Protein AF-A0A8T4S7I7-F1 (afdb_monomer)

Mean predicted aligned error: 10.77 Å

Secondary structure (DSSP, 8-state):
---HHHHHHHHHHTSHHHHHHHHHHHHHHHHHHHIIIIIS---S-SS-SHHHHHHHHHHHHHHHHHHHHHHHHHHHHHHHHHHHHHHHHHTT-

Foldseek 3Di:
DDDPVVVVLVVLCVDPVSVVVVVVCCVPVCVLVCCVVPVVPVPDDPDDDDVSSVVVVVVSVVVSVVVVVVVVVVVVVVVVVVVVVVVVVVVVD

Solvent-accessible surface area (backbone atoms only — not comparable to full-atom values): 5365 Å² total; per-residue (Å²): 134,81,56,70,66,60,52,56,52,55,59,38,60,75,34,74,69,39,41,57,60,52,59,53,49,60,67,58,55,50,49,55,54,45,41,46,37,64,73,69,60,52,80,71,76,91,53,76,58,71,70,53,39,51,50,52,54,51,49,57,52,49,53,53,51,51,53,52,51,50,51,53,52,52,51,53,50,54,50,52,51,53,52,52,53,51,51,56,54,62,76,72,110

Sequence (93 aa):
KINPLMRKIRLRFKTKSGLKKYNQRFHKGEVAQGHIFHNLGYREFKMRGKKPCENEVNLFSTAYNLKKIHNIVEENWRESGRVYQKNIFLAKL

Structure (mmCIF, N/CA/C/O backbone):
data_AF-A0A8T4S7I7-F1
#
_entry.id   AF-A0A8T4S7I7-F1
#
loop_
_atom_site.group_PDB
_atom_site.id
_atom_site.type_symbol
_atom_site.label_atom_id
_atom_site.label_alt_id
_atom_site.label_comp_id
_atom_site.label_asym_id
_atom_site.label_entity_id
_atom_site.label_seq_id
_atom_site.pdbx_PDB_ins_code
_atom_site.Cartn_x
_atom_site.Cartn_y
_atom_site.Cartn_z
_atom_site.occupancy
_atom_site.B_iso_or_equiv
_atom_site.auth_seq_id
_atom_site.auth_comp_id
_atom_site.auth_asym_id
_atom_site.auth_atom_id
_atom_site.pdbx_PDB_model_num
ATOM 1 N N . LYS A 1 1 ? -18.155 30.886 13.947 1.00 78.19 1 LYS A N 1
ATOM 2 C CA . LYS A 1 1 ? -16.955 31.144 13.101 1.00 78.19 1 LYS A CA 1
ATOM 3 C C . LYS A 1 1 ? -16.545 29.842 12.414 1.00 78.19 1 LYS A C 1
ATOM 5 O O . LYS A 1 1 ? -16.428 28.836 13.096 1.00 78.19 1 LYS A O 1
ATOM 10 N N . ILE A 1 2 ? -16.372 29.824 11.088 1.00 80.50 2 ILE A N 1
ATOM 11 C CA . ILE A 1 2 ? -15.935 28.613 10.366 1.00 80.50 2 ILE A CA 1
ATOM 12 C C . ILE A 1 2 ? -14.450 28.357 10.642 1.00 80.50 2 ILE A C 1
ATOM 14 O O . ILE A 1 2 ? -13.644 29.285 10.584 1.00 80.50 2 ILE A O 1
ATOM 18 N N . ASN A 1 3 ? -14.095 27.095 10.894 1.00 92.88 3 ASN A N 1
ATOM 19 C CA . ASN A 1 3 ? -12.713 26.654 11.066 1.00 92.88 3 ASN A CA 1
ATOM 20 C C . ASN A 1 3 ? -11.834 27.104 9.863 1.00 92.88 3 ASN A C 1
ATOM 22 O O . ASN A 1 3 ? -12.206 26.854 8.708 1.00 92.88 3 ASN A O 1
ATOM 26 N N . PRO A 1 4 ? -10.664 27.736 10.089 1.00 90.75 4 PRO A N 1
ATOM 27 C CA . PRO A 1 4 ? -9.781 28.222 9.021 1.00 90.75 4 PRO A CA 1
ATOM 28 C C . PRO A 1 4 ? -9.363 27.149 8.001 1.00 90.75 4 PRO A C 1
ATOM 30 O O . PRO A 1 4 ? -9.243 27.438 6.806 1.00 90.75 4 PRO A O 1
ATOM 33 N N . LEU A 1 5 ? -9.190 25.905 8.452 1.00 86.38 5 LEU A N 1
ATOM 34 C CA . LEU A 1 5 ? -8.870 24.748 7.618 1.00 86.38 5 LEU A CA 1
ATOM 35 C C . LEU A 1 5 ? -10.033 24.412 6.673 1.00 86.38 5 LEU A C 1
ATOM 37 O O . LEU A 1 5 ? -9.840 24.269 5.465 1.00 86.38 5 LEU A O 1
ATOM 41 N N . MET A 1 6 ? -11.257 24.387 7.208 1.00 85.31 6 MET A N 1
ATOM 42 C CA . MET A 1 6 ? -12.483 24.146 6.437 1.00 85.31 6 MET A CA 1
ATOM 43 C C . MET A 1 6 ? -12.715 25.237 5.391 1.00 85.31 6 MET A C 1
ATOM 45 O O . MET A 1 6 ? -13.123 24.948 4.265 1.00 85.31 6 MET A O 1
ATOM 49 N N . ARG A 1 7 ? -12.386 26.493 5.720 1.00 91.00 7 ARG A N 1
ATOM 50 C CA . ARG A 1 7 ? -12.430 27.605 4.761 1.00 91.00 7 ARG A CA 1
ATOM 51 C C . ARG A 1 7 ? -11.442 27.397 3.610 1.00 91.00 7 ARG A C 1
ATOM 53 O O . ARG A 1 7 ? -11.832 27.538 2.453 1.00 91.00 7 ARG A O 1
ATOM 60 N N . LYS A 1 8 ? -10.193 27.009 3.901 1.00 88.62 8 LYS A N 1
ATOM 61 C CA . LYS A 1 8 ? -9.176 26.697 2.875 1.00 88.62 8 LYS A CA 1
ATOM 62 C C . LYS A 1 8 ? -9.606 25.547 1.962 1.00 88.62 8 LYS A C 1
ATOM 64 O O . LYS A 1 8 ? -9.390 25.619 0.757 1.00 88.62 8 LYS A O 1
ATOM 69 N N . ILE A 1 9 ? -10.208 24.497 2.518 1.00 85.94 9 ILE A N 1
ATOM 70 C CA . ILE A 1 9 ? -10.703 23.352 1.740 1.00 85.94 9 ILE A CA 1
ATOM 71 C C . ILE A 1 9 ? -11.841 23.786 0.810 1.00 85.94 9 ILE A C 1
ATOM 73 O O . ILE A 1 9 ? -11.768 23.536 -0.392 1.00 85.94 9 ILE A O 1
ATOM 77 N N . ARG A 1 10 ? -12.833 24.522 1.330 1.00 88.56 10 ARG A N 1
ATOM 78 C CA . ARG A 1 10 ? -13.951 25.049 0.528 1.00 88.56 10 ARG A CA 1
ATOM 79 C C . ARG A 1 10 ? -13.484 25.933 -0.624 1.00 88.56 10 ARG A C 1
ATOM 81 O O . ARG A 1 10 ? -13.983 25.788 -1.732 1.00 88.56 10 ARG A O 1
ATOM 88 N N . LEU A 1 11 ? -12.519 26.823 -0.384 1.00 92.00 11 LEU A N 1
ATOM 89 C CA . LEU A 1 11 ? -11.956 27.674 -1.439 1.00 92.00 11 LEU A CA 1
ATOM 90 C C . LEU A 1 11 ? -11.253 26.852 -2.526 1.00 92.00 11 LEU A C 1
ATOM 92 O O . LEU A 1 11 ? -11.355 27.182 -3.703 1.00 92.00 11 LEU A O 1
ATOM 96 N N . ARG A 1 12 ? -10.598 25.747 -2.151 1.00 85.81 12 ARG A N 1
ATOM 97 C CA . ARG A 1 12 ? -9.941 24.835 -3.095 1.00 85.81 12 ARG A CA 1
ATOM 98 C C . ARG A 1 12 ? -10.942 24.146 -4.026 1.00 85.81 12 ARG A C 1
ATOM 100 O O . ARG A 1 12 ? -10.657 24.013 -5.206 1.00 85.81 12 ARG A O 1
ATOM 107 N N . PHE A 1 13 ? -12.113 23.749 -3.530 1.00 87.06 13 PHE A N 1
ATOM 108 C CA . PHE A 1 13 ? -13.142 23.093 -4.351 1.00 87.06 13 PHE A CA 1
ATOM 109 C C . PHE A 1 13 ? -13.916 24.037 -5.272 1.00 87.06 13 PHE A C 1
ATOM 111 O O . PHE A 1 13 ? -14.617 23.568 -6.158 1.00 87.06 13 PHE A O 1
ATOM 118 N N . LYS A 1 14 ? -13.764 25.358 -5.117 1.00 92.19 14 LYS A N 1
ATOM 119 C CA . LYS A 1 14 ? -14.365 26.337 -6.034 1.00 92.19 14 LYS A CA 1
ATOM 120 C C . LYS A 1 14 ? -13.594 26.502 -7.346 1.00 92.19 14 LYS A C 1
ATOM 122 O O . LYS A 1 14 ? -14.100 27.144 -8.260 1.00 92.19 14 LYS A O 1
ATOM 127 N N . THR A 1 15 ? -12.378 25.965 -7.460 1.00 93.50 15 THR A N 1
ATOM 128 C CA . THR A 1 15 ? -11.550 26.124 -8.663 1.00 93.50 15 THR A CA 1
ATOM 129 C C . THR A 1 15 ? -11.520 24.845 -9.496 1.00 93.50 15 THR A C 1
ATOM 131 O O . THR A 1 15 ? -11.447 23.738 -8.959 1.00 93.50 15 THR A O 1
ATOM 134 N N . LYS A 1 16 ? -11.491 24.986 -10.831 1.00 90.62 16 LYS A N 1
ATOM 135 C CA . LYS A 1 16 ? -11.337 23.846 -11.757 1.00 90.62 16 LYS A CA 1
ATOM 136 C C . LYS A 1 16 ? -10.068 23.033 -11.461 1.00 90.62 16 LYS A C 1
ATOM 138 O O . LYS A 1 16 ? -10.088 21.807 -11.518 1.00 90.62 16 LYS A O 1
ATOM 143 N N . SER A 1 17 ? -8.969 23.699 -11.096 1.00 89.56 17 SER A N 1
ATOM 144 C CA . SER A 1 17 ? -7.699 23.049 -10.744 1.00 89.56 17 SER A CA 1
ATOM 145 C C . SER A 1 17 ? -7.767 22.280 -9.420 1.00 89.56 17 SER A C 1
ATOM 147 O O . SER A 1 17 ? -7.188 21.197 -9.308 1.00 89.56 17 SER A O 1
ATOM 149 N N . GLY A 1 18 ? -8.487 22.803 -8.426 1.00 87.12 18 GLY A N 1
ATOM 150 C CA . GLY A 1 18 ? -8.692 22.130 -7.149 1.00 87.12 18 GLY A CA 1
ATOM 151 C C . GLY A 1 18 ? -9.621 20.924 -7.263 1.00 87.12 18 GLY A C 1
ATOM 152 O O . GLY A 1 18 ? -9.295 19.872 -6.718 1.00 87.12 18 GLY A O 1
ATOM 153 N N . LEU A 1 19 ? -10.696 21.032 -8.050 1.00 87.38 19 LEU A N 1
ATOM 154 C CA . LEU A 1 19 ? -11.554 19.903 -8.431 1.00 87.38 19 LEU A CA 1
ATOM 155 C C . LEU A 1 19 ? -10.772 18.821 -9.185 1.00 87.38 19 LEU A C 1
ATOM 157 O O . LEU A 1 19 ? -10.831 17.656 -8.807 1.00 87.38 19 LEU A O 1
ATOM 161 N N . LYS A 1 20 ? -9.959 19.195 -10.185 1.00 85.88 20 LYS A N 1
ATOM 162 C CA . LYS A 1 20 ? -9.118 18.244 -10.934 1.00 85.88 20 LYS A CA 1
ATOM 163 C C . LYS A 1 20 ? -8.170 17.464 -10.015 1.00 85.88 20 LYS A C 1
ATOM 165 O O . LYS A 1 20 ? -8.070 16.249 -10.141 1.00 85.88 20 LYS A O 1
ATOM 170 N N . LYS A 1 21 ? -7.503 18.138 -9.070 1.00 81.56 21 LYS A N 1
ATOM 171 C CA . LYS A 1 21 ? -6.638 17.480 -8.070 1.00 81.56 21 LYS A CA 1
ATOM 172 C C . LYS A 1 21 ? -7.426 16.598 -7.098 1.00 81.56 21 LYS A C 1
ATOM 174 O O . LYS A 1 21 ? -6.946 15.535 -6.725 1.00 81.56 21 LYS A O 1
ATOM 179 N N . TYR A 1 22 ? -8.618 17.021 -6.685 1.00 78.19 22 TYR A N 1
ATOM 180 C CA . TYR A 1 22 ? -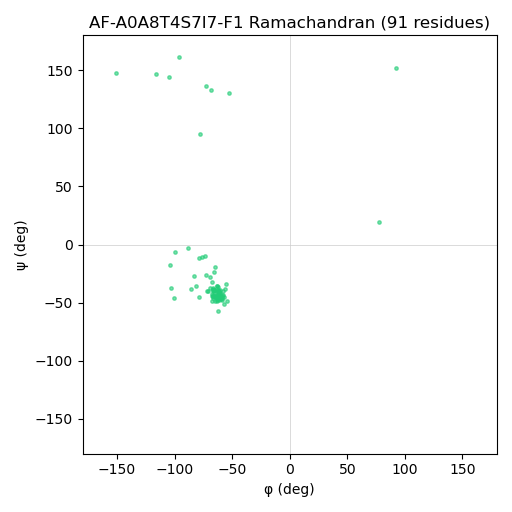9.469 16.240 -5.786 1.00 78.19 22 TYR A CA 1
ATOM 181 C C . TYR A 1 22 ? -9.992 14.961 -6.450 1.00 78.19 22 TYR A C 1
ATOM 183 O O . TYR A 1 22 ? -9.916 13.892 -5.852 1.00 78.19 22 TYR A O 1
ATOM 191 N N . ASN A 1 23 ? -10.416 15.044 -7.711 1.00 73.25 23 ASN A N 1
ATOM 192 C CA . ASN A 1 23 ? -10.966 13.908 -8.454 1.00 73.25 23 ASN A CA 1
ATOM 193 C C . ASN A 1 23 ? -9.930 12.803 -8.723 1.00 73.25 23 ASN A C 1
ATOM 195 O O . ASN A 1 23 ? -10.282 11.634 -8.839 1.00 73.25 23 ASN A O 1
ATOM 199 N N . GLN A 1 24 ? -8.635 13.134 -8.732 1.00 70.19 24 GLN A N 1
ATOM 200 C CA . GLN A 1 24 ? -7.555 12.138 -8.804 1.00 70.19 24 GLN A CA 1
ATOM 201 C C . GLN A 1 24 ? -7.489 11.224 -7.568 1.00 70.19 24 GLN A C 1
ATOM 203 O O . GLN A 1 24 ? -6.883 10.152 -7.631 1.00 70.19 24 GLN A O 1
ATOM 208 N N . ARG A 1 25 ? -8.088 11.635 -6.442 1.00 62.69 25 ARG A N 1
ATOM 209 C CA . ARG A 1 25 ? -8.058 10.887 -5.180 1.00 62.69 25 ARG A CA 1
ATOM 210 C C . ARG A 1 25 ? -8.924 9.628 -5.238 1.00 62.69 25 ARG A C 1
ATOM 212 O O . ARG A 1 25 ? -8.468 8.585 -4.771 1.00 62.69 25 ARG A O 1
ATOM 219 N N . PHE A 1 26 ? -10.096 9.722 -5.867 1.00 56.81 26 PHE A N 1
ATOM 220 C CA . PHE A 1 26 ? -11.008 8.591 -6.075 1.00 56.81 26 PHE 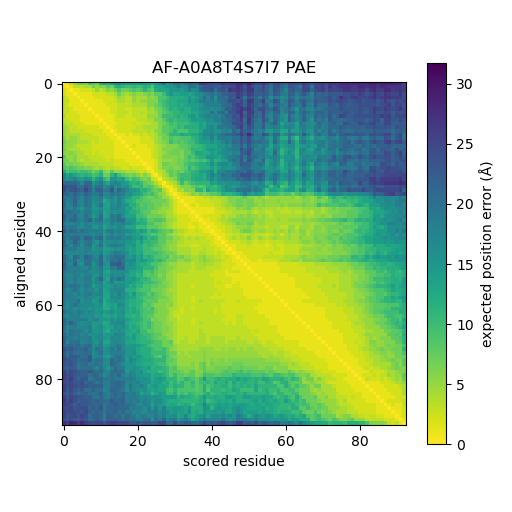A CA 1
ATOM 221 C C . PHE A 1 26 ? -10.349 7.502 -6.932 1.00 56.81 26 PHE A C 1
ATOM 223 O O . PHE A 1 26 ? -10.350 6.334 -6.574 1.00 56.81 26 PHE A O 1
ATOM 230 N N . HIS A 1 27 ? -9.611 7.876 -7.979 1.00 59.41 27 HIS A N 1
ATOM 231 C CA . HIS A 1 27 ? -8.992 6.888 -8.868 1.00 59.41 27 HIS A CA 1
ATOM 232 C C . HIS A 1 27 ? -7.784 6.126 -8.309 1.00 59.41 27 HIS A C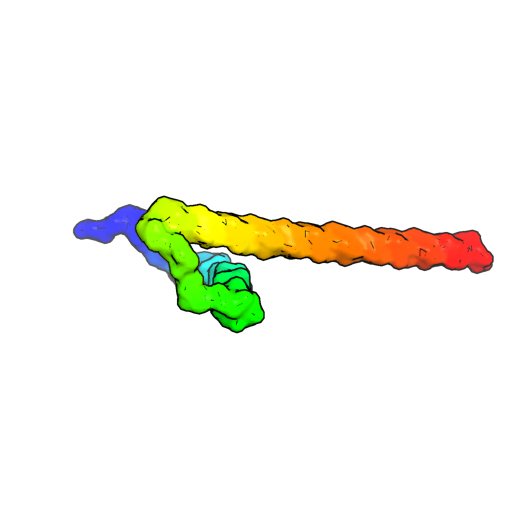 1
ATOM 234 O O . HIS A 1 27 ? -7.502 5.036 -8.793 1.00 59.41 27 HIS A O 1
ATOM 240 N N . LYS A 1 28 ? -7.016 6.665 -7.352 1.00 56.81 28 LYS A N 1
ATOM 241 C CA . LYS A 1 28 ? -5.779 5.998 -6.885 1.00 56.81 28 LYS A CA 1
ATOM 242 C C . LYS A 1 28 ? -5.918 5.288 -5.541 1.00 56.81 28 LYS A C 1
ATOM 244 O O . LYS A 1 28 ? -5.308 4.237 -5.369 1.00 56.81 28 LYS A O 1
ATOM 249 N N . GLY A 1 29 ? -6.673 5.859 -4.600 1.00 58.31 29 GLY A N 1
ATOM 250 C CA . GLY A 1 29 ? -6.847 5.278 -3.263 1.00 58.31 29 GLY A CA 1
ATOM 251 C C . GLY A 1 29 ? -7.854 4.129 -3.246 1.00 58.31 29 GLY A C 1
ATOM 252 O O . GLY A 1 29 ? -7.562 3.068 -2.699 1.00 58.31 29 GLY A O 1
ATOM 253 N N . GLU A 1 30 ? -8.998 4.312 -3.914 1.00 59.50 30 GLU A N 1
ATOM 254 C CA . GLU A 1 30 ? -10.075 3.312 -3.947 1.00 59.50 30 GLU A CA 1
ATOM 255 C C . GLU A 1 30 ? -9.680 2.070 -4.746 1.00 59.50 30 GLU A C 1
ATOM 257 O O . GLU A 1 30 ? -10.113 0.973 -4.418 1.00 59.50 30 GLU A O 1
ATOM 262 N N . VAL A 1 31 ? -8.790 2.204 -5.735 1.00 69.19 31 VAL A N 1
ATOM 263 C CA . VAL A 1 31 ? -8.302 1.055 -6.512 1.00 69.19 31 VAL A CA 1
ATOM 264 C C . VAL A 1 31 ? -7.446 0.128 -5.657 1.00 69.19 31 VAL A C 1
ATOM 266 O O . VAL A 1 31 ? -7.638 -1.081 -5.710 1.00 69.19 31 VAL A O 1
ATOM 269 N N . ALA A 1 32 ? -6.528 0.663 -4.846 1.00 74.88 32 ALA A N 1
ATOM 270 C CA . ALA A 1 32 ? -5.688 -0.172 -3.988 1.00 74.88 32 ALA A CA 1
ATOM 271 C C . ALA A 1 32 ? -6.523 -0.844 -2.892 1.00 74.88 32 ALA A C 1
ATOM 273 O O . ALA A 1 32 ? -6.459 -2.057 -2.713 1.00 74.88 32 ALA A O 1
ATOM 274 N N . GLN A 1 33 ? -7.353 -0.060 -2.204 1.00 75.94 33 GLN A N 1
ATOM 275 C CA . GLN A 1 33 ? -8.201 -0.562 -1.130 1.00 75.94 33 GLN A CA 1
ATOM 276 C C . GLN A 1 33 ? -9.249 -1.553 -1.654 1.00 75.94 33 GLN A C 1
ATOM 278 O O . GLN A 1 33 ? -9.407 -2.632 -1.092 1.00 75.94 33 GLN A O 1
ATOM 283 N N . GLY A 1 34 ? -9.900 -1.244 -2.777 1.00 79.44 34 GLY A N 1
ATOM 284 C CA . GLY A 1 34 ? -10.854 -2.132 -3.433 1.00 79.44 34 GLY A CA 1
ATOM 285 C C . GLY A 1 34 ? -10.200 -3.401 -3.973 1.00 79.44 34 GLY A C 1
ATOM 286 O O . GLY A 1 34 ? -10.751 -4.485 -3.814 1.00 79.44 34 GLY A O 1
ATOM 287 N N . HIS A 1 35 ? -8.993 -3.315 -4.537 1.00 81.06 35 HIS A N 1
ATOM 288 C CA . HIS A 1 35 ? -8.260 -4.503 -4.967 1.00 81.06 35 HIS A CA 1
ATOM 289 C C . HIS A 1 35 ? -7.885 -5.396 -3.780 1.00 81.06 35 HIS A C 1
ATOM 291 O O . HIS A 1 35 ? -8.105 -6.601 -3.840 1.00 81.06 35 HIS A O 1
ATOM 297 N N . ILE A 1 36 ? -7.401 -4.826 -2.676 1.00 82.44 36 ILE A N 1
ATOM 298 C CA . ILE A 1 36 ? -7.049 -5.606 -1.484 1.00 82.44 36 ILE A CA 1
ATOM 299 C C . ILE A 1 36 ? -8.298 -6.236 -0.846 1.00 82.44 36 ILE A C 1
ATOM 301 O O . ILE A 1 36 ? -8.291 -7.417 -0.503 1.00 82.44 36 ILE A O 1
ATOM 305 N N . PHE A 1 37 ? -9.392 -5.484 -0.719 1.00 83.56 37 PHE A N 1
ATOM 306 C CA . PHE A 1 37 ? -10.576 -5.954 0.005 1.00 83.56 37 PHE A CA 1
ATOM 307 C C . PHE A 1 37 ? -11.475 -6.871 -0.830 1.00 83.56 37 PHE A C 1
ATOM 309 O O . PHE A 1 37 ? -12.049 -7.830 -0.309 1.00 83.56 37 PHE A O 1
ATOM 316 N N . HIS A 1 38 ? -11.601 -6.607 -2.131 1.00 80.50 38 HIS A N 1
ATOM 317 C CA . HIS A 1 38 ? -12.491 -7.366 -3.008 1.00 80.50 38 HIS A CA 1
ATOM 318 C C . HIS A 1 38 ? -11.754 -8.406 -3.849 1.00 80.50 38 HIS A C 1
ATOM 320 O O . HIS A 1 38 ? -12.208 -9.545 -3.887 1.00 80.50 38 HIS A O 1
ATOM 326 N N . ASN A 1 39 ? -10.622 -8.058 -4.471 1.00 82.31 39 ASN A N 1
ATOM 327 C CA . ASN A 1 39 ? -9.931 -8.973 -5.391 1.00 82.31 39 ASN A CA 1
ATOM 328 C C . ASN A 1 39 ? -8.979 -9.934 -4.666 1.00 82.31 39 ASN A C 1
ATOM 330 O O . ASN A 1 39 ? -8.909 -11.102 -5.029 1.00 82.31 39 ASN A O 1
ATOM 334 N N . LEU A 1 40 ? -8.270 -9.466 -3.633 1.00 83.44 40 LEU A N 1
ATOM 335 C CA . LEU A 1 40 ? -7.386 -10.304 -2.808 1.00 83.44 40 LEU A CA 1
ATOM 336 C C . LEU A 1 40 ? -8.116 -10.961 -1.623 1.00 83.44 40 LEU A C 1
ATOM 338 O O . LEU A 1 40 ? -7.514 -11.736 -0.886 1.00 83.44 40 LEU A O 1
ATOM 342 N N . GLY A 1 41 ? -9.409 -10.669 -1.438 1.00 85.81 41 GLY A N 1
ATOM 343 C CA . GLY A 1 41 ? -10.263 -11.365 -0.473 1.00 85.81 41 GLY A CA 1
ATOM 344 C C . GLY A 1 41 ? -10.087 -10.949 0.991 1.00 85.81 41 GLY A C 1
ATOM 345 O O . GLY A 1 41 ? -10.506 -11.688 1.881 1.00 85.81 41 GLY A O 1
ATOM 346 N N . TYR A 1 42 ? -9.509 -9.780 1.282 1.00 88.31 42 TYR A N 1
ATOM 347 C CA . TYR A 1 42 ? -9.411 -9.291 2.660 1.00 88.31 42 TYR A CA 1
ATOM 348 C C . TYR A 1 42 ? -10.753 -8.712 3.142 1.00 88.31 42 TYR A C 1
ATOM 350 O O . TYR A 1 42 ? -11.081 -7.555 2.882 1.00 88.31 42 TYR A O 1
ATOM 358 N N . ARG A 1 43 ? -11.561 -9.535 3.823 1.00 85.38 43 ARG A N 1
ATOM 359 C CA . ARG A 1 43 ? -12.932 -9.180 4.253 1.00 85.38 43 ARG A CA 1
ATOM 360 C C . ARG A 1 43 ? -13.061 -8.856 5.738 1.00 85.38 43 ARG A C 1
ATOM 362 O O . ARG A 1 43 ? -14.044 -8.245 6.143 1.00 85.38 43 ARG A O 1
ATOM 369 N N . GLU A 1 44 ? -12.084 -9.260 6.536 1.00 90.62 44 GLU A N 1
ATOM 370 C CA . GLU A 1 44 ? -12.101 -9.120 7.988 1.00 90.62 44 GLU A CA 1
ATOM 371 C C . GLU A 1 44 ? -10.679 -8.993 8.537 1.00 90.62 44 GLU A C 1
ATOM 373 O O . GLU A 1 44 ? -9.741 -9.594 8.008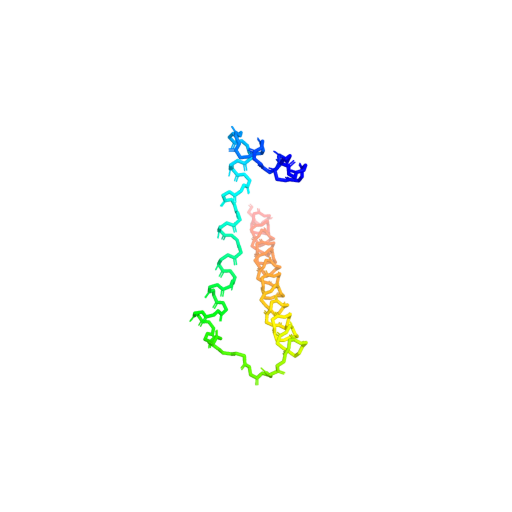 1.00 90.62 44 GLU A O 1
ATOM 378 N N . PHE A 1 45 ? -10.539 -8.236 9.626 1.00 92.06 45 PHE A N 1
ATOM 379 C CA . PHE A 1 45 ? -9.309 -8.210 10.410 1.00 92.06 45 PHE A CA 1
ATOM 380 C C . PHE A 1 45 ? -9.111 -9.543 11.120 1.00 92.06 45 PHE A C 1
ATOM 382 O O . PHE A 1 45 ? -10.037 -10.057 11.755 1.00 92.06 45 PHE A O 1
ATOM 389 N N . LYS A 1 46 ? -7.896 -10.084 11.035 1.00 91.25 46 LYS A N 1
ATOM 390 C CA . LYS A 1 46 ? -7.527 -11.329 11.719 1.00 91.25 46 LYS A CA 1
ATOM 391 C C . LYS A 1 46 ? -7.131 -11.085 13.172 1.00 91.25 46 LYS A C 1
ATOM 393 O O . LYS A 1 46 ? -7.335 -11.953 14.016 1.00 91.25 46 LYS A O 1
ATOM 398 N N . MET A 1 47 ? -6.629 -9.896 13.478 1.00 94.81 47 MET A N 1
ATOM 399 C CA . MET A 1 47 ? -6.293 -9.453 14.820 1.00 94.81 47 MET A CA 1
ATOM 400 C C . MET A 1 47 ? -7.432 -8.632 15.428 1.00 94.81 47 MET A C 1
ATOM 402 O O . MET A 1 47 ? -8.316 -8.109 14.745 1.00 94.81 47 MET A O 1
ATOM 406 N N . ARG A 1 48 ? -7.405 -8.507 16.757 1.00 94.56 48 ARG A N 1
ATOM 407 C CA . ARG A 1 48 ? -8.338 -7.676 17.522 1.00 94.56 48 ARG A CA 1
ATOM 408 C C . ARG A 1 48 ? -7.588 -6.544 18.213 1.00 94.56 48 ARG A C 1
ATOM 410 O O . ARG A 1 48 ? -6.452 -6.707 18.651 1.00 94.56 48 ARG A O 1
ATOM 417 N N . GLY A 1 49 ? -8.254 -5.400 18.333 1.00 95.19 49 GLY A N 1
ATOM 418 C CA . GLY A 1 49 ? -7.685 -4.187 18.911 1.00 95.19 49 GLY A CA 1
ATOM 419 C C . GLY A 1 49 ? -7.059 -3.264 17.865 1.00 95.19 49 GLY A C 1
ATOM 420 O O . GLY A 1 49 ? -6.586 -3.690 16.814 1.00 95.19 49 GLY A O 1
ATOM 421 N N . LYS A 1 50 ? -7.051 -1.964 18.171 1.00 94.81 50 LYS A N 1
ATOM 422 C CA . LYS A 1 50 ? -6.655 -0.910 17.228 1.00 94.81 50 LYS A CA 1
ATOM 423 C C . LYS A 1 50 ? -5.239 -1.107 16.684 1.00 94.81 50 LYS A C 1
ATOM 425 O O . LYS A 1 50 ? -5.042 -1.092 15.475 1.00 94.81 50 LYS A O 1
ATOM 430 N N . LYS A 1 51 ? -4.261 -1.303 17.572 1.00 97.38 51 LYS A N 1
ATOM 431 C CA . LYS A 1 51 ? -2.848 -1.360 17.182 1.00 97.38 51 LYS A CA 1
ATOM 432 C C . LYS A 1 51 ? -2.514 -2.588 16.312 1.00 97.38 51 LYS A C 1
ATOM 434 O O . LYS A 1 51 ? -1.858 -2.405 15.290 1.00 97.38 51 LYS A O 1
ATOM 439 N N . PRO A 1 52 ? -2.983 -3.808 16.636 1.00 96.88 52 PRO A N 1
ATOM 440 C CA . PRO A 1 52 ? -2.820 -4.958 15.747 1.00 96.88 52 PRO A CA 1
ATOM 441 C C . PRO A 1 52 ? -3.507 -4.792 14.385 1.00 96.88 52 PRO A C 1
ATOM 443 O O . PRO A 1 52 ? -2.886 -5.070 13.364 1.00 96.88 52 PRO A O 1
ATOM 446 N N . CYS A 1 53 ? -4.738 -4.269 14.348 1.00 94.81 53 CYS A N 1
ATOM 447 C CA . CYS A 1 53 ? -5.433 -3.996 13.086 1.00 94.81 53 CYS A CA 1
ATOM 448 C C . CYS A 1 53 ? -4.685 -2.961 12.227 1.00 94.81 53 CYS A C 1
ATOM 450 O O . CYS A 1 53 ? -4.558 -3.147 11.021 1.00 94.81 53 CYS A O 1
ATOM 452 N N . GLU A 1 54 ? -4.133 -1.896 12.823 1.00 95.06 54 GLU A N 1
ATOM 453 C CA . GLU A 1 54 ? -3.270 -0.939 12.109 1.00 95.06 54 GLU A CA 1
ATOM 454 C C . GLU A 1 54 ? -2.055 -1.630 11.473 1.00 95.06 54 GLU A C 1
ATOM 456 O O . GLU A 1 54 ? -1.688 -1.317 10.340 1.00 95.06 54 GLU A O 1
ATOM 461 N N . ASN A 1 55 ? -1.449 -2.594 12.171 1.00 95.62 55 ASN A N 1
ATOM 462 C CA . ASN A 1 55 ? -0.320 -3.352 11.638 1.00 95.62 55 ASN A CA 1
ATOM 463 C C . ASN A 1 55 ? -0.727 -4.237 10.451 1.00 95.62 55 ASN A C 1
ATOM 465 O O . ASN A 1 55 ? 0.024 -4.296 9.479 1.00 95.62 55 ASN A O 1
ATOM 469 N N . GLU A 1 56 ? -1.908 -4.867 10.481 1.00 92.88 56 GLU A N 1
ATOM 470 C CA . GLU A 1 56 ? -2.441 -5.597 9.320 1.00 92.88 56 GLU A CA 1
ATOM 471 C C . GLU A 1 56 ? -2.588 -4.676 8.107 1.00 92.88 56 GLU A C 1
ATOM 473 O O . GLU A 1 56 ? -2.105 -5.010 7.022 1.00 92.88 56 GLU A O 1
ATOM 478 N N . VAL A 1 57 ? -3.179 -3.488 8.302 1.00 90.12 57 VAL A N 1
ATOM 479 C CA . VAL A 1 57 ? -3.331 -2.503 7.221 1.00 90.12 57 VAL A CA 1
ATOM 480 C C . VAL A 1 57 ? -1.992 -2.082 6.643 1.00 90.12 57 VAL A C 1
ATOM 482 O O . VAL A 1 57 ? -1.822 -2.046 5.420 1.00 90.12 57 VAL A O 1
ATOM 485 N N . ASN A 1 58 ? -1.023 -1.798 7.507 1.00 92.50 58 ASN A N 1
ATOM 486 C CA . ASN A 1 58 ? 0.320 -1.425 7.084 1.00 92.50 58 ASN A CA 1
ATOM 487 C C . ASN A 1 58 ? 1.002 -2.555 6.306 1.00 92.50 58 ASN A C 1
ATOM 489 O O . ASN A 1 58 ? 1.649 -2.283 5.291 1.00 92.50 58 ASN A O 1
ATOM 493 N N . LEU A 1 59 ? 0.829 -3.809 6.731 1.00 93.06 59 LEU A N 1
ATOM 494 C CA . LEU A 1 59 ? 1.438 -4.969 6.090 1.00 93.06 59 LEU A CA 1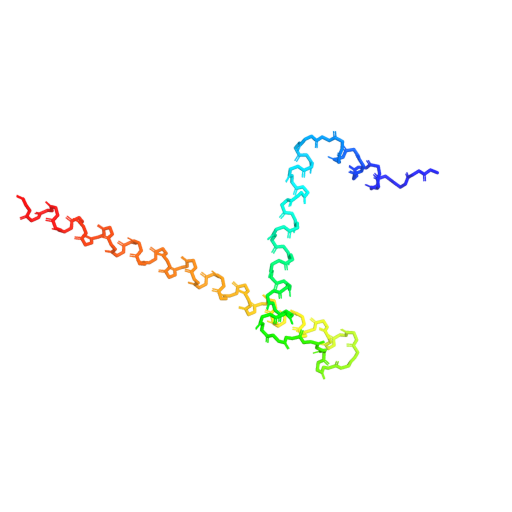
ATOM 495 C C . LEU A 1 59 ? 0.948 -5.138 4.650 1.00 93.06 59 LEU A C 1
ATOM 497 O O . LEU A 1 59 ? 1.760 -5.116 3.721 1.00 93.06 59 LEU A O 1
ATOM 501 N N . PHE A 1 60 ? -0.367 -5.252 4.435 1.00 89.19 60 PHE A N 1
ATOM 502 C CA . PHE A 1 60 ? -0.880 -5.468 3.078 1.00 89.19 60 PHE A CA 1
ATOM 503 C C . PHE A 1 60 ? -0.670 -4.245 2.175 1.00 89.19 60 PHE A C 1
ATOM 505 O O . PHE A 1 60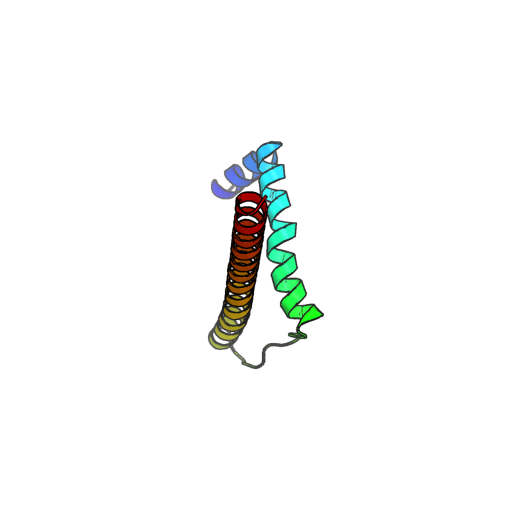 ? -0.417 -4.397 0.980 1.00 89.19 60 PHE A O 1
ATOM 512 N N . SER A 1 61 ? -0.703 -3.029 2.734 1.00 87.25 61 SER A N 1
ATOM 513 C CA . SER A 1 61 ? -0.442 -1.803 1.969 1.00 87.25 61 SER A CA 1
ATOM 514 C C . SER A 1 61 ? 1.013 -1.740 1.505 1.00 87.25 61 SER A C 1
ATOM 516 O O . SER A 1 61 ? 1.293 -1.359 0.367 1.00 87.25 61 SER A O 1
ATOM 518 N N . THR A 1 62 ? 1.944 -2.158 2.366 1.00 93.25 62 THR A N 1
ATOM 519 C CA . THR A 1 62 ? 3.368 -2.263 2.027 1.00 93.25 62 THR A CA 1
ATOM 520 C C . THR A 1 62 ? 3.581 -3.294 0.925 1.00 93.25 62 THR A C 1
ATOM 522 O O . THR A 1 62 ? 4.204 -2.976 -0.087 1.00 93.25 62 THR A O 1
ATOM 525 N N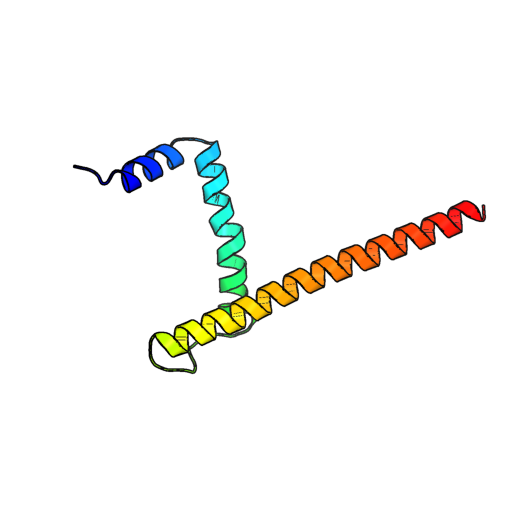 . ALA A 1 63 ? 2.997 -4.489 1.060 1.00 91.75 63 ALA A N 1
ATOM 526 C CA . ALA A 1 63 ? 3.093 -5.536 0.045 1.00 91.75 63 ALA A CA 1
ATOM 527 C C . ALA A 1 63 ? 2.549 -5.078 -1.322 1.00 91.75 63 ALA A C 1
ATOM 529 O O . ALA A 1 63 ? 3.206 -5.261 -2.348 1.00 91.75 63 ALA A O 1
ATOM 530 N N . TYR A 1 64 ? 1.389 -4.415 -1.340 1.00 88.44 64 TYR A N 1
ATOM 531 C CA . TYR A 1 64 ? 0.800 -3.868 -2.563 1.00 88.44 64 TYR A CA 1
ATOM 532 C C . TYR A 1 64 ? 1.720 -2.838 -3.240 1.00 88.44 64 TYR A C 1
ATOM 534 O O . TYR A 1 64 ? 1.950 -2.896 -4.451 1.00 88.44 64 TYR A O 1
ATOM 542 N N . ASN A 1 65 ? 2.294 -1.915 -2.463 1.00 88.38 65 ASN A N 1
ATOM 543 C CA . ASN A 1 65 ? 3.210 -0.902 -2.989 1.00 88.38 65 ASN A CA 1
ATOM 544 C C . ASN A 1 65 ? 4.507 -1.514 -3.533 1.00 88.38 65 ASN A C 1
ATOM 546 O O . ASN A 1 65 ? 4.956 -1.114 -4.607 1.00 88.38 65 ASN A O 1
ATOM 550 N N . LEU A 1 66 ? 5.075 -2.509 -2.845 1.00 94.44 66 LEU A N 1
ATOM 551 C CA . LEU A 1 66 ? 6.252 -3.234 -3.328 1.00 94.44 66 LEU A CA 1
ATOM 552 C C . LEU A 1 66 ? 5.965 -3.945 -4.651 1.00 94.44 66 LEU A C 1
ATOM 554 O O . LEU A 1 66 ? 6.745 -3.817 -5.593 1.00 94.44 66 LEU A O 1
ATOM 558 N N . LYS A 1 67 ? 4.814 -4.621 -4.771 1.00 89.94 67 LYS A N 1
ATOM 559 C CA . LYS A 1 67 ? 4.416 -5.274 -6.026 1.00 89.94 67 LYS A CA 1
ATOM 560 C C . LYS A 1 67 ? 4.282 -4.273 -7.173 1.00 89.94 67 LYS A C 1
ATOM 562 O O . LYS A 1 67 ? 4.699 -4.555 -8.294 1.00 89.94 67 LYS A O 1
ATOM 567 N N . LYS A 1 68 ? 3.739 -3.088 -6.893 1.00 86.94 68 LYS A N 1
ATOM 568 C CA . LYS A 1 68 ? 3.624 -2.015 -7.881 1.00 86.94 68 LYS A CA 1
ATOM 569 C C . LYS A 1 68 ? 4.991 -1.508 -8.349 1.00 86.94 68 LYS A C 1
ATOM 571 O O . LYS A 1 68 ? 5.181 -1.339 -9.548 1.00 86.94 68 LYS A O 1
ATOM 576 N N . ILE A 1 69 ? 5.925 -1.280 -7.424 1.00 92.25 69 ILE A N 1
ATOM 577 C CA . ILE A 1 69 ? 7.298 -0.865 -7.755 1.00 92.25 69 ILE A CA 1
ATOM 578 C C . ILE A 1 69 ? 7.981 -1.941 -8.599 1.00 92.25 69 ILE A C 1
ATOM 580 O O . ILE A 1 69 ? 8.528 -1.624 -9.649 1.00 92.25 69 ILE A O 1
ATOM 584 N N . HIS A 1 70 ? 7.883 -3.206 -8.186 1.00 95.19 70 HIS A N 1
ATOM 585 C CA . HIS A 1 70 ? 8.428 -4.338 -8.930 1.00 95.19 70 HIS A CA 1
ATOM 586 C C . HIS A 1 70 ? 7.921 -4.370 -10.377 1.00 95.19 70 HIS A C 1
ATOM 588 O O . HIS A 1 70 ? 8.720 -4.470 -11.298 1.00 95.19 70 HIS A O 1
ATOM 594 N N . ASN A 1 71 ? 6.609 -4.237 -10.596 1.00 91.12 71 ASN A N 1
ATOM 595 C CA . ASN A 1 71 ? 6.046 -4.256 -11.949 1.00 91.12 71 ASN A CA 1
ATOM 596 C C . ASN A 1 71 ? 6.580 -3.109 -12.823 1.00 91.12 71 ASN A C 1
ATOM 598 O O . ASN A 1 71 ? 6.907 -3.337 -13.980 1.00 91.12 71 ASN A O 1
ATOM 602 N N . ILE A 1 72 ? 6.725 -1.903 -12.261 1.00 92.94 72 ILE A N 1
ATOM 603 C CA . ILE A 1 72 ? 7.300 -0.754 -12.980 1.00 92.94 72 ILE A CA 1
ATOM 604 C C . ILE A 1 72 ? 8.759 -1.029 -13.364 1.00 92.94 72 ILE A C 1
ATOM 606 O O . ILE A 1 72 ? 9.172 -0.749 -14.486 1.00 92.94 72 ILE A O 1
ATOM 610 N N . VAL A 1 73 ? 9.549 -1.572 -12.435 1.00 94.88 73 VAL A N 1
ATOM 611 C CA . VAL A 1 73 ? 10.959 -1.907 -12.687 1.00 94.88 73 VAL A CA 1
ATOM 612 C C . VAL A 1 73 ? 11.076 -2.974 -13.776 1.00 94.88 73 VAL A C 1
ATOM 614 O O . VAL A 1 73 ? 11.859 -2.807 -14.707 1.00 94.88 73 VAL A O 1
ATOM 617 N N . GLU A 1 74 ? 10.258 -4.023 -13.707 1.00 94.19 74 GLU A N 1
ATOM 618 C CA . GLU A 1 74 ? 10.207 -5.092 -14.708 1.00 94.19 74 GLU A CA 1
ATOM 619 C C . G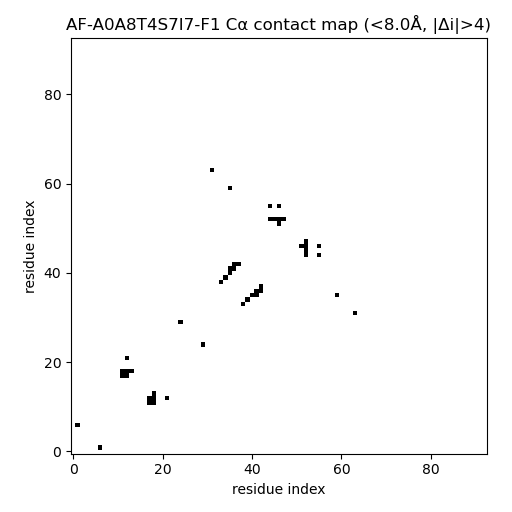LU A 1 74 ? 9.819 -4.586 -16.103 1.00 94.19 74 GLU A C 1
ATOM 621 O O . GLU A 1 74 ? 10.435 -4.963 -17.101 1.00 94.19 74 GLU A O 1
ATOM 626 N N . GLU A 1 75 ? 8.808 -3.721 -16.197 1.00 93.19 75 GLU A N 1
ATOM 627 C CA . GLU A 1 75 ? 8.376 -3.126 -17.466 1.00 93.19 75 GLU A CA 1
ATOM 628 C C . GLU A 1 75 ? 9.492 -2.283 -18.097 1.00 93.19 75 GLU A C 1
ATOM 630 O O . GLU A 1 75 ? 9.821 -2.483 -19.271 1.00 93.19 75 GLU A O 1
ATOM 635 N N . ASN A 1 76 ? 10.136 -1.422 -17.303 1.00 93.06 76 ASN A N 1
ATOM 636 C CA . ASN A 1 76 ? 11.257 -0.594 -17.752 1.00 93.06 76 ASN A CA 1
ATOM 637 C C . ASN A 1 76 ? 12.456 -1.442 -18.202 1.00 93.06 76 ASN A C 1
ATOM 639 O O . ASN A 1 76 ? 13.114 -1.130 -19.200 1.00 93.06 76 ASN A O 1
ATOM 643 N N . TRP A 1 77 ? 12.740 -2.533 -17.485 1.00 93.12 77 TRP A N 1
ATOM 644 C CA . TRP A 1 77 ? 13.807 -3.467 -17.840 1.00 93.12 77 TRP A CA 1
ATOM 645 C C . TRP A 1 77 ? 13.536 -4.144 -19.189 1.00 93.12 77 TRP A C 1
ATOM 647 O O . TRP A 1 77 ? 14.390 -4.145 -20.079 1.00 93.12 77 TRP A O 1
ATOM 657 N N . ARG A 1 78 ? 12.314 -4.653 -19.389 1.00 90.69 78 ARG A N 1
ATOM 658 C CA . ARG A 1 78 ? 11.885 -5.269 -20.658 1.00 90.69 78 ARG A CA 1
ATOM 659 C C . ARG A 1 78 ? 11.924 -4.283 -21.820 1.00 90.69 78 ARG A C 1
ATOM 661 O O . ARG A 1 78 ? 12.289 -4.654 -22.935 1.00 90.69 78 ARG A O 1
ATOM 668 N N . GLU A 1 79 ? 11.528 -3.036 -21.595 1.00 91.81 79 GLU A N 1
ATOM 669 C CA . GLU A 1 79 ? 11.602 -1.987 -22.610 1.00 91.81 79 GLU A CA 1
ATOM 670 C C . GLU A 1 79 ? 13.048 -1.672 -23.005 1.00 91.81 79 GLU A C 1
ATOM 672 O O . GLU A 1 79 ? 13.364 -1.675 -24.196 1.00 91.81 79 GLU A O 1
ATOM 677 N N . SER A 1 80 ? 13.942 -1.537 -22.026 1.00 88.88 80 SER A N 1
ATOM 678 C CA . SER A 1 80 ? 15.377 -1.329 -22.262 1.00 88.88 80 SER A CA 1
ATOM 679 C C . SER A 1 80 ? 15.994 -2.472 -23.077 1.00 88.88 80 SER A C 1
ATOM 681 O O . SER A 1 80 ? 16.716 -2.228 -24.045 1.00 88.88 80 SER A O 1
ATOM 683 N N . GLY A 1 81 ? 15.645 -3.723 -22.752 1.00 88.00 81 GLY A N 1
ATOM 684 C CA . GLY A 1 81 ? 16.083 -4.898 -23.509 1.00 88.00 81 GLY A CA 1
ATOM 685 C C . GLY A 1 81 ? 15.601 -4.894 -24.965 1.00 88.00 81 GLY A C 1
ATOM 686 O O . GLY A 1 81 ? 16.386 -5.155 -25.877 1.00 88.00 81 GLY A O 1
ATOM 687 N N . ARG A 1 82 ? 14.335 -4.523 -25.210 1.00 89.44 82 ARG A N 1
ATOM 688 C CA . ARG A 1 82 ? 13.784 -4.401 -26.574 1.00 89.44 82 ARG A CA 1
ATOM 689 C C . ARG A 1 82 ? 14.496 -3.325 -27.394 1.00 89.44 82 ARG A C 1
ATOM 691 O O . ARG A 1 82 ? 14.803 -3.559 -28.563 1.00 89.44 82 ARG A O 1
ATOM 698 N N . VAL A 1 83 ? 14.774 -2.165 -26.795 1.00 89.06 83 VAL A N 1
ATOM 699 C CA . VAL A 1 83 ? 15.507 -1.070 -27.456 1.00 89.06 83 VAL A CA 1
ATOM 700 C C . VAL A 1 83 ? 16.923 -1.512 -27.822 1.00 89.06 83 VAL A C 1
ATOM 702 O O . VAL A 1 83 ? 17.350 -1.320 -28.960 1.00 89.06 83 VAL A O 1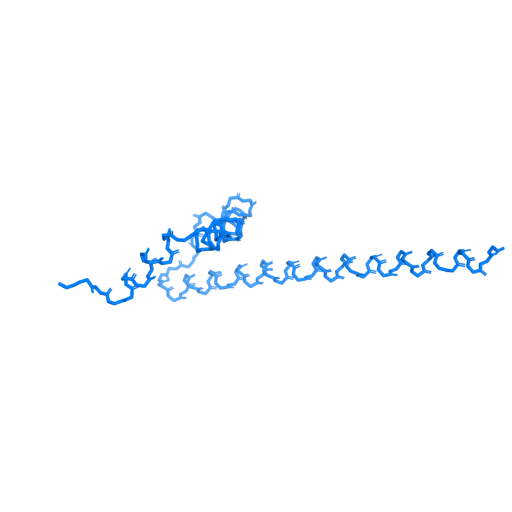
ATOM 705 N N . TYR A 1 84 ? 17.625 -2.168 -26.897 1.00 87.94 84 TYR A N 1
ATOM 706 C CA . TYR A 1 84 ? 18.970 -2.686 -27.139 1.00 87.94 84 TYR A CA 1
ATOM 707 C C . TYR A 1 84 ? 19.006 -3.679 -28.311 1.00 87.94 84 TYR A C 1
ATOM 709 O O . TYR A 1 84 ? 19.824 -3.548 -29.222 1.00 87.94 84 TYR A O 1
ATOM 717 N N . GLN A 1 85 ? 18.066 -4.625 -28.345 1.00 84.25 85 GLN A N 1
ATOM 718 C CA . GLN A 1 85 ? 17.998 -5.634 -29.400 1.00 84.25 85 GLN A CA 1
ATOM 719 C C . GLN A 1 85 ? 17.659 -5.030 -30.773 1.00 84.25 85 GLN A C 1
ATOM 721 O O . GLN A 1 85 ? 18.244 -5.428 -31.781 1.00 84.25 85 GLN A O 1
ATOM 726 N N . LYS A 1 86 ? 16.780 -4.017 -30.813 1.00 87.44 86 LYS A N 1
ATOM 727 C CA . LYS A 1 86 ? 16.485 -3.248 -32.031 1.00 87.44 86 LYS A CA 1
ATOM 728 C C . LYS A 1 86 ? 17.723 -2.511 -32.550 1.00 87.44 86 LYS A C 1
ATOM 730 O O . LYS A 1 86 ? 17.980 -2.540 -33.749 1.00 87.44 86 LYS A O 1
ATOM 735 N N . ASN A 1 87 ? 18.499 -1.893 -31.662 1.00 86.69 87 ASN A N 1
ATOM 736 C CA . ASN A 1 87 ? 19.713 -1.170 -32.042 1.00 86.69 87 ASN A CA 1
ATOM 737 C C . ASN A 1 87 ? 20.793 -2.110 -32.595 1.00 86.69 87 ASN A C 1
ATOM 739 O O . ASN A 1 87 ? 21.422 -1.776 -33.593 1.00 86.69 87 ASN A O 1
ATOM 743 N N . ILE A 1 88 ? 20.961 -3.306 -32.015 1.00 89.56 88 ILE A N 1
ATOM 744 C CA . ILE A 1 88 ? 21.857 -4.333 -32.574 1.00 89.56 88 ILE A CA 1
ATOM 745 C C . ILE A 1 88 ? 21.412 -4.751 -33.974 1.00 89.56 88 ILE A C 1
ATOM 747 O O . ILE A 1 88 ? 22.252 -4.908 -34.853 1.00 89.56 88 ILE A O 1
ATOM 751 N N . PHE A 1 89 ? 20.112 -4.970 -34.181 1.00 88.88 89 PHE A N 1
ATOM 752 C CA . PHE A 1 89 ? 19.594 -5.358 -35.492 1.00 88.88 89 PHE A CA 1
ATOM 753 C C . PHE A 1 89 ? 19.850 -4.270 -36.542 1.00 88.88 89 PHE A C 1
ATOM 755 O O . PHE A 1 89 ? 20.363 -4.574 -37.611 1.00 88.88 89 PHE A O 1
ATOM 762 N N . LEU A 1 90 ? 19.567 -3.006 -36.211 1.00 81.81 90 LEU A N 1
ATOM 763 C CA . LEU A 1 90 ? 19.823 -1.868 -37.099 1.00 81.81 90 LEU A CA 1
ATOM 764 C C . LEU A 1 90 ? 21.312 -1.677 -37.409 1.00 81.81 90 LEU A C 1
ATOM 766 O O . LEU A 1 90 ? 21.641 -1.315 -38.525 1.00 81.81 90 LEU A O 1
ATOM 770 N N . ALA A 1 91 ? 22.205 -1.940 -36.453 1.00 82.50 91 ALA A N 1
ATOM 771 C CA . ALA A 1 91 ? 23.651 -1.841 -36.662 1.00 82.50 91 ALA A CA 1
ATOM 772 C C . ALA A 1 91 ? 24.242 -2.982 -37.518 1.00 82.50 91 ALA A C 1
ATOM 774 O O . ALA A 1 91 ? 25.422 -2.936 -37.854 1.00 82.50 91 ALA A O 1
ATOM 775 N N . LYS A 1 92 ? 23.457 -4.027 -37.817 1.00 84.75 92 LYS A N 1
ATOM 776 C CA . LYS A 1 92 ? 23.851 -5.163 -38.669 1.00 84.75 92 LYS A CA 1
ATOM 777 C C . LYS A 1 92 ? 23.322 -5.061 -40.107 1.00 84.75 92 LYS A C 1
ATOM 779 O O . LYS A 1 92 ? 23.657 -5.933 -40.907 1.00 84.75 92 LYS A O 1
ATOM 784 N N . LEU A 1 93 ? 22.476 -4.071 -40.397 1.00 73.75 93 LEU A N 1
ATOM 785 C CA . LEU A 1 93 ? 21.978 -3.734 -41.735 1.00 73.75 93 LEU A CA 1
ATOM 786 C C . LEU A 1 93 ? 22.899 -2.701 -42.388 1.00 73.75 93 LEU A C 1
ATOM 788 O O . LEU A 1 93 ? 23.053 -2.788 -43.624 1.00 73.75 93 LEU A O 1
#

Radius of gyration: 21.96 Å; Cα contacts (8 Å, |Δi|>4): 24; chains: 1; bounding box: 41×42×61 Å

pLDDT: mean 86.07, std 9.27, range [56.81, 97.38]